Protein AF-A0A835LBB9-F1 (afdb_monomer_lite)

pLDDT: mean 91.43, std 3.32, range [69.88, 95.06]

InterPro domains:
  IPR019721 NADH-ubiquinone oxidoreductase, 21kDa subunit, N-terminal [PF10785] (11-80)
  IPR053229 NADH-ubiquinone oxidoreductase subunit [PTHR34062] (1-80)

Foldseek 3Di:
DDPDDDDPDDDPDDDPDRDDDPVVLVVPQDPVLVVQLVVQLVVQLVVQQVVCVVVVNNPVSSVVSNVVSNVVSVVVSSVD

Secondary structure (DSSP, 8-state):
-------SSPPSS--S-SS--HHHHHHT--HHHHHHHHHHHHHHHHHHHHHTTTTT-HHHHHHHHHHHHHHHHHHHHHH-

Sequence (80 aa):
MNTDITALTKPEYLVVDQNPPFTKIVANFNTLDYLRFTTITGISVTVGYLSGIKPNIRGPSMVTGGLIERLGGFMYAYEN

Organism: NCBI:txid261450

Radius of gyration: 17.5 Å; chains: 1; bounding box: 34×24×51 Å

Structure (mmCIF, N/CA/C/O backbone):
data_AF-A0A835LBB9-F1
#
_entry.id   AF-A0A835LBB9-F1
#
loop_
_atom_site.group_PDB
_atom_site.id
_atom_site.type_symbol
_atom_site.label_atom_id
_atom_site.label_alt_id
_atom_site.label_comp_id
_atom_site.label_asym_id
_atom_site.label_entity_id
_atom_site.label_seq_id
_atom_site.pdbx_PDB_ins_code
_atom_site.Cartn_x
_atom_site.Cartn_y
_atom_site.Cartn_z
_atom_site.occupancy
_atom_site.B_iso_or_equiv
_atom_site.auth_seq_id
_atom_site.auth_comp_id
_atom_site.auth_asym_id
_atom_site.auth_atom_id
_atom_site.pdbx_PDB_model_num
ATOM 1 N N . MET A 1 1 ? 9.358 5.974 30.832 1.00 69.88 1 MET A N 1
ATOM 2 C CA . MET A 1 1 ? 9.336 6.630 29.508 1.00 69.88 1 MET A CA 1
ATOM 3 C C . MET A 1 1 ? 7.874 6.798 29.140 1.00 69.88 1 MET A C 1
ATOM 5 O O . MET A 1 1 ? 7.171 5.798 29.177 1.00 69.88 1 MET A O 1
ATOM 9 N N . ASN A 1 2 ? 7.401 8.026 28.908 1.00 81.56 2 ASN A N 1
ATOM 10 C CA . ASN A 1 2 ? 5.987 8.277 28.605 1.00 81.56 2 ASN A CA 1
ATOM 11 C C . ASN A 1 2 ? 5.764 8.005 27.115 1.00 81.56 2 ASN A C 1
ATOM 13 O O . ASN A 1 2 ? 6.436 8.609 26.281 1.00 81.56 2 ASN A O 1
ATOM 17 N N . THR A 1 3 ? 4.886 7.057 26.799 1.00 86.94 3 THR A N 1
ATOM 18 C CA . THR A 1 3 ? 4.610 6.588 25.422 1.00 86.94 3 THR A CA 1
ATOM 19 C C . THR A 1 3 ? 3.115 6.620 25.111 1.00 86.94 3 THR A C 1
ATOM 21 O O . THR A 1 3 ? 2.637 5.940 24.208 1.00 86.94 3 THR A O 1
ATOM 24 N N . ASP A 1 4 ? 2.373 7.408 25.888 1.00 88.06 4 ASP A N 1
ATOM 25 C CA . ASP A 1 4 ? 0.932 7.554 25.762 1.00 88.06 4 ASP A CA 1
ATOM 26 C C . ASP A 1 4 ? 0.579 8.289 24.468 1.00 88.06 4 ASP A C 1
ATOM 28 O O . ASP A 1 4 ? 1.164 9.322 24.138 1.00 88.06 4 ASP A O 1
ATOM 32 N N . ILE A 1 5 ? -0.408 7.759 23.747 1.00 86.50 5 ILE A N 1
ATOM 33 C CA . ILE A 1 5 ? -0.931 8.366 22.526 1.00 86.50 5 ILE A CA 1
ATOM 34 C C . ILE A 1 5 ? -2.220 9.102 22.885 1.00 86.50 5 ILE A C 1
ATOM 36 O O . ILE A 1 5 ? -3.266 8.491 23.126 1.00 86.50 5 ILE A O 1
ATOM 40 N N . THR A 1 6 ? -2.133 10.429 22.940 1.00 89.31 6 THR A N 1
ATOM 41 C CA . THR A 1 6 ? -3.277 11.333 23.082 1.00 89.31 6 THR A CA 1
ATOM 42 C C . THR A 1 6 ? -3.198 12.413 22.010 1.00 89.31 6 THR A C 1
ATOM 44 O O . THR A 1 6 ? -2.166 13.052 21.812 1.00 89.31 6 THR A O 1
ATOM 47 N N . ALA A 1 7 ? -4.292 12.597 21.274 1.00 87.12 7 ALA A N 1
ATOM 48 C CA . ALA A 1 7 ? -4.407 13.685 20.315 1.00 87.12 7 ALA A CA 1
ATOM 49 C C . ALA A 1 7 ? -4.781 14.985 21.040 1.00 87.12 7 ALA A C 1
ATOM 51 O O . ALA A 1 7 ? -5.492 14.971 22.047 1.00 87.12 7 ALA A O 1
ATOM 52 N N . LEU A 1 8 ? -4.317 16.121 20.511 1.00 88.25 8 LEU A N 1
ATOM 53 C CA . LEU A 1 8 ? -4.704 17.443 21.012 1.00 88.25 8 LEU A CA 1
ATOM 54 C C . LEU A 1 8 ? -6.210 17.688 20.827 1.00 88.25 8 LEU A C 1
ATOM 56 O O . LEU A 1 8 ? -6.867 18.277 21.685 1.00 88.25 8 LEU A O 1
ATOM 60 N N . THR A 1 9 ? -6.753 17.229 19.701 1.00 91.44 9 THR A N 1
ATOM 61 C CA . THR A 1 9 ? -8.175 17.289 19.375 1.00 91.44 9 THR A CA 1
ATOM 62 C C . THR A 1 9 ? -8.876 16.012 19.819 1.00 91.44 9 THR A C 1
ATOM 64 O O . THR A 1 9 ? -8.341 14.908 19.707 1.00 91.44 9 THR A O 1
ATOM 67 N N . LYS A 1 10 ? -10.100 16.157 20.338 1.00 90.25 10 LYS A N 1
ATOM 68 C CA . LYS A 1 10 ? -10.925 14.997 20.681 1.00 90.25 10 LYS A CA 1
ATOM 69 C C . LYS A 1 10 ? -11.459 14.347 19.401 1.00 90.25 10 LYS A C 1
ATOM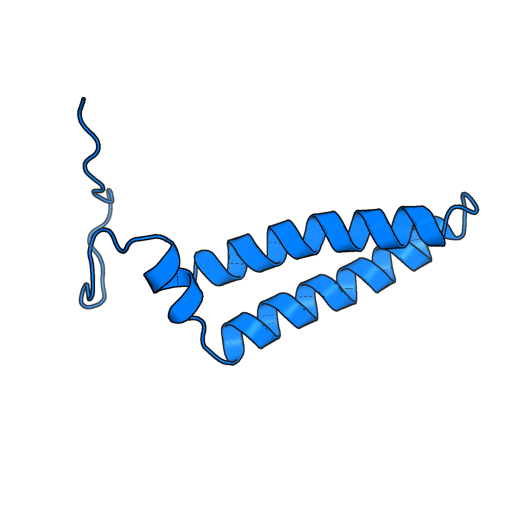 71 O O . LYS A 1 10 ? -11.816 15.074 18.475 1.00 90.25 10 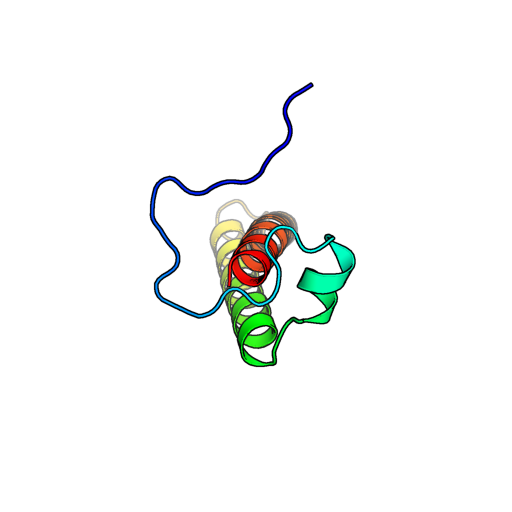LYS A O 1
ATOM 76 N N . PRO A 1 11 ? -11.543 13.010 19.355 1.00 89.62 11 PRO A N 1
ATOM 77 C CA . PRO A 1 11 ? -12.110 12.308 18.214 1.00 89.62 11 PRO A CA 1
ATOM 78 C C . PRO A 1 11 ? -13.604 12.630 18.098 1.00 89.62 11 PRO A C 1
ATOM 80 O O . PRO A 1 11 ? -14.344 12.547 19.078 1.00 89.62 11 PRO A O 1
ATOM 83 N N . GLU A 1 12 ? -14.032 13.018 16.898 1.00 93.56 12 GLU A N 1
ATOM 84 C CA . GLU A 1 12 ? -15.441 13.310 16.596 1.00 93.56 12 GLU A CA 1
ATOM 85 C C . GLU A 1 12 ? -16.276 12.029 16.464 1.00 93.56 12 GLU A C 1
ATOM 87 O O . GLU A 1 12 ? -17.470 12.020 16.760 1.00 93.56 12 GLU A O 1
ATOM 92 N N . TYR A 1 13 ? -15.632 10.934 16.055 1.00 92.69 13 TYR A N 1
ATOM 93 C CA . TYR A 1 13 ? -16.232 9.611 15.923 1.00 92.69 13 TYR A CA 1
ATOM 94 C C . TYR A 1 13 ? -15.874 8.715 17.111 1.00 92.69 13 TYR A C 1
ATOM 96 O O . TYR A 1 13 ? -14.929 8.973 17.859 1.00 92.69 13 TYR A O 1
ATOM 104 N N . LEU A 1 14 ? -16.634 7.629 17.278 1.00 92.94 14 LEU A N 1
ATOM 105 C CA . LEU A 1 14 ? -16.376 6.647 18.326 1.00 92.94 14 LEU A CA 1
ATOM 106 C C . LEU A 1 14 ? -14.999 6.004 18.140 1.00 92.94 14 LEU A C 1
ATOM 108 O O . LEU A 1 14 ? -14.674 5.483 17.074 1.00 92.94 14 LEU A O 1
ATOM 112 N N . VAL A 1 15 ? -14.213 6.011 19.213 1.00 92.94 15 VAL A N 1
ATOM 113 C CA . VAL A 1 15 ? -12.897 5.374 19.239 1.00 92.94 15 VAL A CA 1
ATOM 114 C C . VAL A 1 15 ? -13.083 3.870 19.374 1.00 92.94 15 VAL A C 1
ATOM 116 O O . VAL A 1 15 ? -13.556 3.390 20.402 1.00 92.94 15 VAL A O 1
ATOM 119 N N . VAL A 1 16 ? -12.702 3.129 18.335 1.00 92.62 16 VAL A N 1
ATOM 120 C CA . VAL A 1 16 ? -12.729 1.657 18.342 1.00 92.62 16 VAL A CA 1
ATOM 121 C C . VAL A 1 16 ? -11.538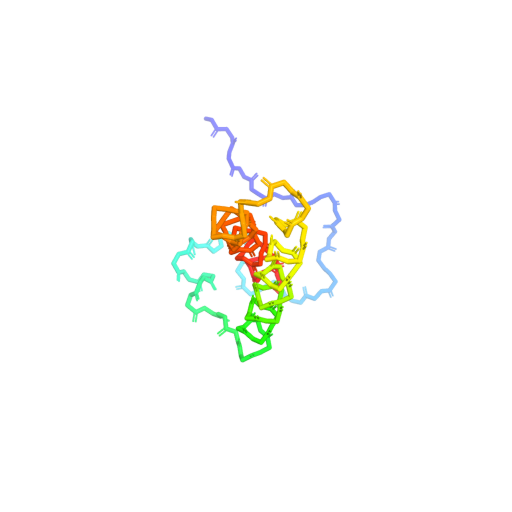 1.093 19.119 1.00 92.62 16 VAL A C 1
ATOM 123 O O . VAL A 1 16 ? -11.690 0.159 19.902 1.00 92.62 16 VAL A O 1
ATOM 126 N N . ASP A 1 17 ? -10.350 1.657 18.902 1.00 91.06 17 ASP A N 1
ATOM 127 C CA . ASP A 1 17 ? -9.104 1.289 19.574 1.00 91.06 17 ASP A CA 1
ATOM 128 C C . ASP A 1 17 ? -8.198 2.527 19.648 1.00 91.06 17 ASP A C 1
ATOM 130 O O . ASP A 1 17 ? -8.025 3.219 18.646 1.00 91.06 17 ASP A O 1
ATOM 134 N N . GLN A 1 18 ? -7.653 2.836 20.826 1.00 89.50 18 GLN A N 1
ATOM 135 C CA . GLN A 1 18 ? -6.842 4.040 21.041 1.00 89.50 18 GLN A CA 1
ATOM 136 C C . GLN A 1 18 ? -5.397 3.871 20.549 1.00 89.50 18 GLN A C 1
ATOM 138 O O . GLN A 1 18 ? -4.775 4.847 20.133 1.00 89.50 18 GLN A O 1
ATOM 143 N N . ASN A 1 19 ? -4.848 2.656 20.613 1.00 92.50 19 ASN A N 1
ATOM 144 C CA . ASN A 1 19 ? -3.482 2.367 20.174 1.00 92.50 19 ASN A CA 1
ATOM 145 C C . ASN A 1 19 ? -3.404 0.946 19.592 1.00 92.50 19 ASN A C 1
ATOM 147 O O . ASN A 1 19 ? -2.859 0.037 20.231 1.00 92.50 19 ASN A O 1
ATOM 151 N N . PRO A 1 20 ? -3.990 0.725 18.402 1.00 93.69 20 PRO A N 1
ATOM 152 C CA . PRO A 1 20 ? -3.981 -0.586 17.782 1.00 93.69 20 PRO A CA 1
ATOM 153 C C . PRO A 1 20 ? -2.551 -1.000 17.389 1.00 93.69 20 PRO A C 1
ATOM 155 O O . PRO A 1 20 ? -1.782 -0.186 16.873 1.00 93.69 20 PRO A O 1
ATOM 158 N N . PRO A 1 21 ? -2.171 -2.278 17.578 1.00 94.69 21 PRO A N 1
ATOM 159 C CA . PRO A 1 21 ? -0.878 -2.769 17.121 1.00 94.69 21 PRO A CA 1
ATOM 160 C C . PRO A 1 21 ? -0.809 -2.763 15.589 1.00 94.69 21 PRO A C 1
ATOM 162 O O . PRO A 1 21 ? -1.813 -2.976 14.908 1.00 94.69 21 PRO A O 1
ATOM 165 N N . PHE A 1 22 ? 0.399 -2.610 15.042 1.00 93.06 22 PHE A N 1
ATOM 166 C CA . PHE A 1 22 ? 0.645 -2.504 13.597 1.00 93.06 22 PHE A CA 1
ATOM 167 C C . PHE A 1 22 ? -0.071 -3.577 12.759 1.00 93.06 22 PHE A C 1
ATOM 169 O O . PHE A 1 22 ? -0.714 -3.273 11.757 1.00 93.06 22 PHE A O 1
ATOM 176 N N . THR A 1 23 ? -0.005 -4.841 13.185 1.00 94.81 23 THR A N 1
ATOM 177 C CA . THR A 1 23 ? -0.616 -5.964 12.458 1.00 94.81 23 THR A CA 1
ATOM 178 C C . THR A 1 23 ? -2.135 -5.864 12.379 1.00 94.81 23 THR A C 1
ATOM 180 O O . THR A 1 23 ? -2.713 -6.314 11.394 1.00 94.81 23 THR A O 1
ATOM 183 N N . LYS A 1 24 ? -2.784 -5.253 13.379 1.00 94.69 24 LYS A N 1
ATOM 184 C CA . LYS A 1 24 ? -4.235 -5.044 13.393 1.00 94.69 24 LYS A CA 1
ATOM 185 C C . LYS A 1 24 ? -4.650 -3.986 12.375 1.00 94.69 24 LYS A C 1
ATOM 187 O O . LYS A 1 24 ? -5.639 -4.195 11.689 1.00 94.69 24 LYS A O 1
ATOM 192 N N . ILE A 1 25 ? -3.884 -2.902 12.240 1.00 93.88 25 ILE A N 1
ATOM 193 C CA . ILE A 1 25 ? -4.169 -1.834 11.267 1.00 93.88 25 ILE A CA 1
ATOM 194 C C . ILE A 1 25 ? -4.033 -2.373 9.843 1.00 93.88 25 ILE A C 1
ATOM 196 O O . ILE A 1 25 ? -4.964 -2.265 9.053 1.00 93.88 25 ILE A O 1
ATOM 200 N N . VAL A 1 26 ? -2.918 -3.045 9.539 1.00 92.44 26 VAL A N 1
ATOM 201 C CA . VAL A 1 26 ? -2.678 -3.603 8.196 1.00 92.44 26 VAL A CA 1
ATOM 202 C C . VAL A 1 26 ? -3.699 -4.689 7.837 1.00 92.44 26 VAL A C 1
ATOM 204 O O . VAL A 1 26 ? -4.108 -4.794 6.684 1.00 92.44 26 VAL A O 1
ATOM 207 N N . ALA A 1 27 ? -4.148 -5.485 8.811 1.00 93.50 27 ALA A N 1
ATOM 208 C CA . ALA A 1 27 ? -5.210 -6.470 8.598 1.00 93.50 27 ALA A CA 1
ATOM 209 C C . ALA A 1 27 ? -6.605 -5.840 8.429 1.00 93.50 27 ALA A C 1
ATOM 211 O O . ALA A 1 27 ? -7.510 -6.507 7.933 1.00 93.50 27 ALA A O 1
ATOM 212 N N . ASN A 1 28 ? -6.786 -4.583 8.841 1.00 95.06 28 ASN A N 1
ATOM 213 C CA . ASN A 1 28 ? -8.050 -3.854 8.751 1.00 95.06 28 ASN A CA 1
ATOM 214 C C . ASN A 1 28 ? -8.191 -3.044 7.450 1.00 95.06 28 ASN A C 1
ATOM 216 O O . ASN A 1 28 ? -9.174 -2.325 7.287 1.00 95.06 28 ASN A O 1
ATOM 220 N N . PHE A 1 29 ? -7.239 -3.157 6.518 1.00 94.50 29 PHE A N 1
ATOM 221 C CA . PHE A 1 29 ? -7.335 -2.492 5.220 1.00 94.50 29 PHE A CA 1
ATOM 222 C C . PHE A 1 29 ? -8.581 -2.947 4.468 1.00 94.50 29 PHE A C 1
ATOM 224 O O . PHE A 1 29 ? -8.810 -4.140 4.240 1.00 94.50 29 PHE A O 1
ATOM 231 N N . ASN A 1 30 ? -9.380 -1.974 4.051 1.00 93.69 30 ASN A N 1
ATOM 232 C CA . ASN A 1 30 ? -10.566 -2.218 3.254 1.00 93.69 30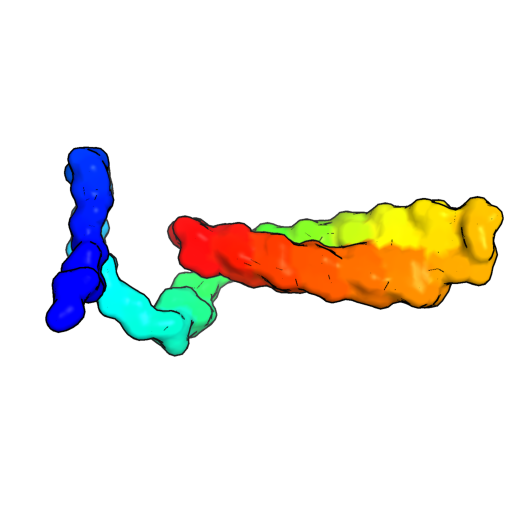 ASN A CA 1
ATOM 233 C C . ASN A 1 30 ? -10.222 -2.205 1.750 1.00 93.69 30 ASN A C 1
ATOM 235 O O . ASN A 1 30 ? -9.109 -1.893 1.316 1.00 93.69 30 ASN A O 1
ATOM 239 N N . THR A 1 31 ? -11.201 -2.536 0.908 1.00 93.69 31 THR A N 1
ATOM 240 C CA . THR A 1 31 ? -11.024 -2.539 -0.554 1.00 93.69 31 THR A CA 1
ATOM 241 C C . THR A 1 31 ? -10.640 -1.172 -1.125 1.00 93.69 31 THR A C 1
ATOM 243 O O . THR A 1 31 ? -9.937 -1.112 -2.132 1.00 93.69 31 THR A O 1
ATOM 246 N N . LEU A 1 32 ? -11.088 -0.077 -0.505 1.00 94.88 32 LEU A N 1
ATOM 247 C CA . LEU A 1 32 ? -10.752 1.288 -0.908 1.00 94.88 32 LEU A CA 1
ATOM 248 C C . LEU A 1 32 ? -9.293 1.634 -0.571 1.00 94.88 32 LEU A C 1
ATOM 250 O O . LEU A 1 32 ? -8.648 2.309 -1.372 1.00 94.88 32 LEU A O 1
ATOM 254 N N . ASP A 1 33 ? -8.743 1.129 0.531 1.00 91.88 33 ASP A N 1
ATOM 255 C CA . ASP A 1 33 ? -7.338 1.333 0.911 1.00 91.88 33 ASP A CA 1
ATOM 256 C C . ASP A 1 33 ? -6.401 0.635 -0.076 1.00 91.88 33 ASP A C 1
ATOM 258 O O . ASP A 1 33 ? -5.456 1.239 -0.589 1.00 91.88 33 ASP A O 1
ATOM 262 N N . TYR A 1 34 ? -6.727 -0.605 -0.452 1.00 90.94 34 TYR A N 1
ATOM 263 C CA . TYR A 1 34 ? -6.008 -1.310 -1.514 1.00 90.94 34 TYR A CA 1
ATOM 264 C C . TYR A 1 34 ? -6.161 -0.625 -2.875 1.00 90.94 34 TYR A C 1
ATOM 266 O O . TYR A 1 34 ? -5.193 -0.547 -3.639 1.00 90.94 34 TYR A O 1
ATOM 274 N N . LEU A 1 35 ? -7.342 -0.088 -3.193 1.00 94.12 35 LEU A N 1
ATOM 275 C CA . LEU A 1 35 ? -7.553 0.664 -4.431 1.00 94.12 35 LEU A CA 1
ATOM 276 C C . LEU A 1 35 ? -6.705 1.945 -4.462 1.00 94.12 35 LEU A C 1
ATOM 278 O O . LEU A 1 35 ? -6.068 2.238 -5.474 1.00 94.12 35 LEU A O 1
ATOM 282 N N . ARG A 1 36 ? -6.646 2.687 -3.352 1.00 91.38 36 ARG A N 1
ATOM 283 C CA . ARG A 1 36 ? -5.807 3.886 -3.204 1.00 91.38 36 ARG A CA 1
ATOM 284 C C . ARG A 1 36 ? -4.329 3.537 -3.356 1.00 91.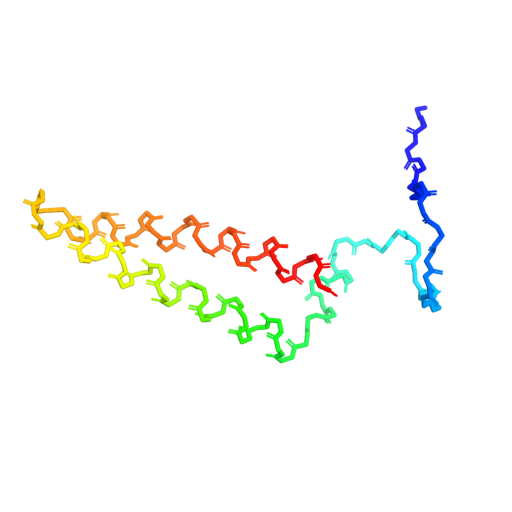38 36 ARG A C 1
ATOM 286 O O . ARG A 1 36 ? -3.651 4.125 -4.196 1.00 91.38 36 ARG A O 1
ATOM 293 N N . PHE A 1 37 ? -3.858 2.522 -2.634 1.00 89.44 37 PHE A N 1
ATOM 294 C CA . PHE A 1 37 ? -2.482 2.031 -2.710 1.00 89.44 37 PHE A CA 1
ATOM 295 C C . PHE A 1 37 ? -2.077 1.629 -4.138 1.00 89.44 37 PHE A C 1
ATOM 297 O O . PHE A 1 37 ? -1.035 2.055 -4.646 1.00 89.44 37 PHE A O 1
ATOM 304 N N . THR A 1 38 ? -2.906 0.829 -4.812 1.00 90.38 38 THR A N 1
ATOM 305 C CA . THR A 1 38 ? -2.621 0.350 -6.174 1.00 90.38 38 THR A CA 1
ATOM 306 C C . THR A 1 38 ? -2.665 1.474 -7.204 1.00 90.38 38 THR A C 1
ATOM 308 O O . THR A 1 38 ? -1.801 1.518 -8.081 1.00 90.38 38 THR A O 1
ATOM 311 N N . THR A 1 39 ? -3.604 2.414 -7.075 1.00 92.31 39 THR A N 1
ATOM 312 C CA . THR A 1 39 ? -3.720 3.568 -7.981 1.00 92.31 39 THR A CA 1
ATOM 313 C C . THR A 1 39 ? -2.499 4.478 -7.873 1.00 92.31 39 THR A C 1
ATOM 315 O O . THR A 1 39 ? -1.895 4.813 -8.893 1.00 92.31 39 THR A O 1
ATOM 318 N N . ILE A 1 40 ? -2.087 4.819 -6.648 1.00 90.12 40 ILE A N 1
ATOM 319 C CA . ILE A 1 40 ? -0.901 5.647 -6.381 1.00 90.12 40 ILE A CA 1
ATOM 320 C C . ILE A 1 40 ? 0.360 4.977 -6.947 1.00 90.12 40 ILE A C 1
ATOM 322 O O . ILE A 1 40 ? 1.113 5.580 -7.717 1.00 90.12 40 ILE A O 1
ATOM 326 N N . THR A 1 41 ? 0.539 3.685 -6.660 1.00 88.62 41 THR A N 1
ATOM 327 C CA . THR A 1 41 ? 1.687 2.921 -7.165 1.00 88.62 41 THR A CA 1
ATOM 328 C C . THR A 1 41 ? 1.690 2.854 -8.699 1.00 88.62 41 THR A C 1
ATOM 330 O O . THR A 1 41 ? 2.734 3.035 -9.326 1.00 88.62 41 THR A O 1
ATOM 333 N N . GLY A 1 42 ? 0.531 2.628 -9.325 1.00 90.25 42 GLY A N 1
ATOM 334 C CA . GLY A 1 42 ? 0.398 2.541 -10.781 1.00 90.25 42 GLY A CA 1
ATOM 335 C C . GLY A 1 42 ? 0.733 3.852 -11.494 1.00 90.25 42 GLY A C 1
ATOM 336 O O . GLY A 1 42 ? 1.504 3.855 -12.461 1.00 90.25 42 GLY A O 1
ATOM 337 N N . ILE A 1 43 ? 0.220 4.980 -10.992 1.00 92.81 43 ILE A N 1
ATOM 338 C CA . ILE A 1 43 ? 0.534 6.310 -11.537 1.00 92.81 43 ILE A CA 1
ATOM 339 C C . ILE A 1 43 ? 2.039 6.564 -11.446 1.00 92.81 43 ILE A C 1
ATOM 341 O O . ILE A 1 43 ? 2.662 6.950 -12.436 1.00 92.81 43 ILE A O 1
ATOM 345 N N . SER A 1 44 ? 2.644 6.268 -10.300 1.00 90.38 44 SER A N 1
ATOM 346 C CA . SER A 1 44 ? 4.068 6.498 -10.086 1.00 90.38 44 SER A CA 1
ATOM 347 C C . SER A 1 44 ? 4.978 5.705 -11.013 1.00 90.38 44 SER A C 1
ATOM 349 O O . SER A 1 44 ? 5.916 6.258 -11.583 1.00 90.38 44 SER A O 1
ATOM 351 N N . VAL A 1 45 ? 4.697 4.416 -11.214 1.00 91.12 45 VAL A N 1
ATOM 352 C CA . VAL A 1 45 ? 5.460 3.580 -12.153 1.00 91.12 45 VAL A CA 1
ATOM 353 C C . VAL A 1 45 ? 5.415 4.197 -13.555 1.00 91.12 45 VAL A C 1
ATOM 355 O O . VAL A 1 45 ? 6.440 4.288 -14.233 1.00 91.12 45 VAL A O 1
ATOM 358 N N . THR A 1 46 ? 4.249 4.704 -13.957 1.00 91.62 46 THR A N 1
ATOM 359 C CA . THR A 1 46 ? 4.058 5.370 -15.251 1.00 91.62 46 THR A CA 1
ATOM 360 C C . THR A 1 46 ? 4.865 6.672 -15.339 1.00 91.62 46 THR A C 1
ATOM 362 O O . THR A 1 46 ? 5.592 6.891 -16.311 1.00 91.62 46 THR A O 1
ATOM 365 N N . VAL A 1 47 ? 4.813 7.514 -14.303 1.00 93.00 47 VAL A N 1
ATOM 366 C CA . VAL A 1 47 ? 5.577 8.772 -14.223 1.00 93.00 47 VAL A CA 1
ATOM 367 C C . VAL A 1 47 ? 7.087 8.512 -14.186 1.00 93.00 47 VAL A C 1
ATOM 369 O O . VAL A 1 47 ? 7.846 9.173 -14.899 1.00 93.00 47 VAL A O 1
ATOM 372 N N . GLY A 1 48 ? 7.537 7.525 -13.413 1.00 91.69 48 GLY A N 1
ATOM 373 C CA . GLY A 1 48 ? 8.931 7.092 -13.323 1.00 91.69 48 GLY A CA 1
ATOM 374 C C . GLY A 1 48 ? 9.463 6.593 -14.666 1.00 91.69 48 GLY A C 1
ATOM 375 O O . GLY A 1 48 ? 10.574 6.943 -15.069 1.00 91.69 48 GLY A O 1
ATOM 376 N N . TYR A 1 49 ? 8.650 5.848 -15.416 1.00 92.56 49 TYR A N 1
ATOM 377 C CA . TYR A 1 49 ? 9.005 5.417 -16.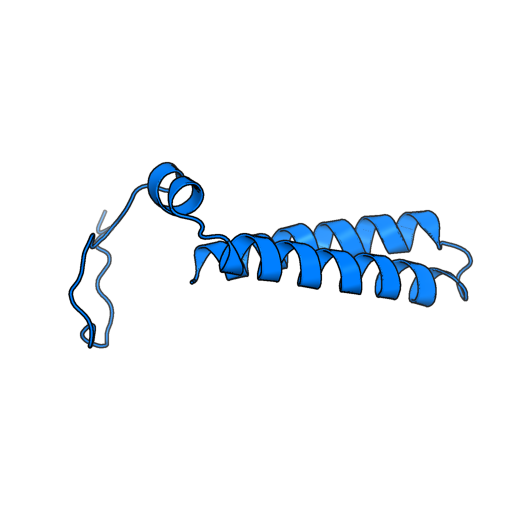766 1.00 92.56 49 TYR A CA 1
ATOM 378 C C . TYR A 1 49 ? 9.165 6.603 -17.727 1.00 92.56 49 TYR A C 1
ATOM 380 O O . TYR A 1 49 ? 10.202 6.718 -18.386 1.00 92.56 49 TYR A O 1
ATOM 388 N N . LEU A 1 50 ? 8.172 7.502 -17.784 1.00 93.50 50 LEU A N 1
ATOM 389 C CA . LEU A 1 50 ? 8.167 8.661 -18.689 1.00 93.50 50 LEU A CA 1
ATOM 390 C C . LEU A 1 50 ? 9.318 9.632 -18.392 1.00 93.50 50 LEU A C 1
ATOM 392 O O . LEU A 1 50 ? 10.019 10.068 -19.308 1.00 93.50 50 LEU A O 1
ATOM 396 N N . SER A 1 51 ? 9.566 9.923 -17.115 1.00 91.00 51 SER A N 1
ATOM 397 C CA . SER A 1 51 ? 10.685 10.771 -16.676 1.00 91.00 51 SER A CA 1
ATOM 398 C C . SER A 1 51 ? 12.054 10.157 -16.995 1.00 91.00 51 SER A C 1
ATOM 400 O O . SER A 1 51 ? 12.999 10.883 -17.302 1.00 91.00 51 SER A O 1
ATOM 402 N N . GLY A 1 52 ? 12.152 8.825 -17.023 1.00 91.62 52 GLY A N 1
ATOM 403 C CA . GLY A 1 52 ? 13.366 8.099 -17.389 1.00 91.62 52 GLY A CA 1
ATOM 404 C C . GLY A 1 52 ? 13.677 8.055 -18.891 1.00 91.62 52 GLY A C 1
ATOM 405 O O . GLY A 1 52 ? 14.772 7.623 -19.253 1.00 91.62 52 GLY A O 1
ATOM 406 N N . ILE A 1 53 ? 12.768 8.492 -19.777 1.00 93.31 53 ILE A N 1
ATOM 407 C CA . ILE A 1 53 ? 12.978 8.456 -21.240 1.00 93.31 53 ILE A CA 1
ATOM 408 C C . ILE A 1 53 ? 14.128 9.376 -21.649 1.00 93.31 53 ILE A C 1
ATOM 410 O O . ILE A 1 53 ? 15.061 8.935 -22.318 1.00 93.31 53 ILE A O 1
ATOM 414 N N . LYS A 1 54 ? 14.083 10.643 -21.222 1.00 89.50 54 LYS A N 1
ATOM 415 C CA . LYS A 1 54 ? 15.068 11.662 -21.610 1.00 89.50 54 LYS A CA 1
ATOM 416 C C . LYS A 1 54 ? 16.501 11.325 -21.156 1.00 89.50 54 LYS A C 1
ATOM 418 O O . LYS A 1 54 ? 17.400 11.430 -21.985 1.00 89.50 54 LYS A O 1
ATOM 423 N N . PRO A 1 55 ? 16.745 10.890 -19.904 1.00 93.81 55 PRO A N 1
ATOM 424 C CA . PRO A 1 55 ? 18.070 10.437 -19.471 1.00 93.81 55 PRO A CA 1
ATOM 425 C C . PRO A 1 55 ? 18.401 8.980 -19.859 1.00 93.81 55 PRO A C 1
ATOM 427 O O . PRO A 1 55 ? 19.425 8.463 -19.428 1.00 93.81 55 PRO A O 1
ATOM 430 N N . ASN A 1 56 ? 17.555 8.297 -20.644 1.00 92.62 56 ASN A N 1
ATOM 431 C CA . ASN A 1 56 ? 17.710 6.892 -21.047 1.00 92.62 56 ASN A CA 1
ATOM 432 C C . ASN A 1 56 ? 17.862 5.886 -19.879 1.00 92.62 56 ASN A C 1
ATOM 434 O O . ASN A 1 56 ? 18.492 4.839 -20.012 1.00 92.62 56 ASN A O 1
ATOM 438 N N . ILE A 1 57 ? 17.229 6.169 -18.738 1.00 93.81 57 ILE A N 1
ATOM 439 C CA . ILE A 1 57 ? 17.187 5.303 -17.543 1.00 93.81 57 ILE A CA 1
ATOM 440 C C . ILE A 1 57 ? 15.751 4.883 -17.208 1.00 93.81 57 ILE A C 1
ATOM 442 O O . ILE A 1 57 ? 15.355 4.815 -16.048 1.00 93.81 57 ILE A O 1
ATOM 446 N N . ARG A 1 58 ? 14.954 4.588 -18.240 1.00 91.44 58 ARG A N 1
ATOM 447 C CA . ARG A 1 58 ? 13.531 4.208 -18.137 1.00 91.44 58 ARG A CA 1
ATOM 448 C C . ARG A 1 58 ? 13.269 3.112 -17.103 1.00 91.44 58 ARG A C 1
ATOM 450 O O . ARG A 1 58 ? 12.371 3.254 -16.286 1.00 91.44 58 ARG A O 1
ATOM 457 N N . GLY A 1 59 ? 14.070 2.044 -17.121 1.00 90.81 59 GLY A N 1
ATOM 458 C CA . GLY A 1 59 ? 13.955 0.936 -16.167 1.00 90.81 59 GLY A CA 1
ATOM 459 C C . GLY A 1 59 ? 14.250 1.374 -14.727 1.00 90.81 59 GLY A C 1
ATOM 460 O O . GLY A 1 59 ? 13.358 1.290 -13.887 1.00 90.81 59 GLY A O 1
ATOM 461 N N . PRO A 1 60 ? 15.459 1.891 -14.436 1.00 93.81 60 PRO A N 1
ATOM 462 C CA . PRO A 1 60 ? 15.808 2.355 -13.093 1.00 93.81 60 PRO A CA 1
ATOM 463 C C . PRO A 1 60 ? 14.867 3.434 -12.539 1.00 93.81 60 PRO A C 1
ATOM 465 O O . PRO A 1 60 ? 14.444 3.344 -11.392 1.00 93.81 60 PRO A O 1
ATOM 468 N N . SER A 1 61 ? 14.481 4.415 -13.357 1.00 91.25 61 SER A N 1
ATOM 469 C CA . SER A 1 61 ? 13.564 5.491 -12.959 1.00 91.25 61 SER A CA 1
ATOM 470 C C . SER A 1 61 ? 12.162 4.966 -12.624 1.00 91.25 61 SER A C 1
ATOM 472 O O . SER A 1 61 ? 11.566 5.366 -11.626 1.00 91.25 61 SER A O 1
ATOM 474 N N . MET A 1 62 ? 11.657 4.000 -13.397 1.00 93.94 62 MET A N 1
ATOM 475 C CA . MET A 1 62 ? 10.394 3.311 -13.120 1.00 93.94 62 MET A CA 1
ATOM 476 C C . MET A 1 62 ? 10.438 2.522 -11.802 1.00 93.94 62 MET A C 1
ATOM 478 O O . MET A 1 62 ? 9.490 2.587 -11.020 1.00 93.94 62 MET A O 1
ATOM 482 N N . VAL A 1 63 ? 11.534 1.801 -11.535 1.00 94.19 63 VAL A N 1
ATOM 483 C CA . VAL A 1 63 ? 11.720 1.048 -10.281 1.00 94.19 63 VAL A CA 1
ATOM 484 C C . VAL A 1 63 ? 11.752 1.997 -9.086 1.00 94.19 63 VAL A C 1
ATOM 486 O O . VAL A 1 63 ? 11.048 1.761 -8.106 1.00 94.19 63 VAL A O 1
ATOM 489 N N . THR A 1 64 ? 12.511 3.090 -9.175 1.00 92.44 64 THR A N 1
ATOM 490 C CA . THR A 1 64 ? 12.594 4.084 -8.097 1.00 92.44 64 THR A CA 1
ATOM 491 C C . THR A 1 64 ? 11.250 4.769 -7.851 1.00 92.44 64 THR A C 1
ATOM 493 O O . THR A 1 64 ? 10.840 4.871 -6.698 1.00 92.44 64 THR A O 1
ATOM 496 N N . GLY A 1 65 ? 10.522 5.163 -8.902 1.00 90.19 65 GLY A N 1
ATOM 497 C CA . GLY A 1 65 ? 9.161 5.697 -8.762 1.00 90.19 65 GLY A CA 1
ATOM 498 C C . GLY A 1 65 ? 8.238 4.712 -8.039 1.00 90.19 65 GLY A C 1
ATOM 499 O O . GLY A 1 65 ? 7.601 5.058 -7.041 1.00 90.19 65 GLY A O 1
ATOM 500 N N . GLY A 1 66 ? 8.245 3.447 -8.467 1.00 91.69 66 GLY A N 1
ATOM 501 C CA . GLY A 1 66 ? 7.473 2.388 -7.819 1.00 91.69 66 GLY A CA 1
ATOM 502 C C . GLY A 1 66 ? 7.839 2.167 -6.346 1.00 91.69 66 GLY A C 1
ATOM 503 O O . GLY A 1 66 ? 6.952 1.892 -5.544 1.00 91.69 66 GLY A O 1
ATOM 504 N N . LEU A 1 67 ? 9.112 2.306 -5.962 1.00 93.31 67 LEU A N 1
ATOM 505 C CA . LEU A 1 67 ? 9.544 2.196 -4.562 1.00 93.31 67 LEU A CA 1
ATOM 506 C C . LEU A 1 67 ? 9.042 3.361 -3.703 1.00 93.31 67 LEU A C 1
ATOM 508 O O . LEU A 1 67 ? 8.527 3.120 -2.611 1.00 93.31 67 LEU A O 1
ATOM 512 N N . ILE A 1 68 ? 9.163 4.597 -4.197 1.00 92.25 68 ILE A N 1
ATOM 513 C CA . ILE A 1 68 ? 8.722 5.806 -3.482 1.00 92.25 68 ILE A CA 1
ATOM 514 C C . ILE A 1 68 ? 7.226 5.727 -3.186 1.00 92.25 68 ILE A C 1
ATOM 516 O O . ILE A 1 68 ? 6.793 5.981 -2.069 1.00 92.25 68 ILE A O 1
ATOM 520 N N . GLU A 1 69 ? 6.440 5.323 -4.173 1.00 90.06 69 GLU A N 1
ATOM 521 C CA . GLU A 1 69 ? 4.982 5.405 -4.078 1.00 90.06 69 GLU A CA 1
ATOM 522 C C . GLU A 1 69 ? 4.352 4.124 -3.538 1.00 90.06 69 GLU A C 1
ATOM 524 O O . GLU A 1 69 ? 3.255 4.160 -2.995 1.00 90.06 69 GLU A O 1
ATOM 529 N N . ARG A 1 70 ? 5.080 2.999 -3.538 1.00 91.19 70 ARG A N 1
ATOM 530 C CA . ARG A 1 70 ? 4.741 1.875 -2.657 1.00 91.19 70 ARG A CA 1
ATOM 531 C C . ARG A 1 70 ? 4.859 2.289 -1.191 1.00 91.19 70 ARG A C 1
ATOM 533 O O . ARG A 1 70 ? 3.999 1.932 -0.393 1.00 91.19 70 ARG A O 1
ATOM 540 N N . LEU A 1 71 ? 5.914 3.025 -0.835 1.00 94.44 71 LEU A N 1
ATOM 541 C CA . LEU A 1 71 ? 6.080 3.544 0.521 1.00 94.44 71 LEU A CA 1
ATOM 542 C C . LEU A 1 71 ? 4.994 4.584 0.839 1.00 94.44 71 LEU A C 1
ATOM 544 O O . LEU A 1 71 ? 4.273 4.416 1.818 1.00 94.44 71 LEU A O 1
ATOM 548 N N . GLY A 1 72 ? 4.828 5.594 -0.018 1.00 90.94 72 GLY A N 1
ATOM 549 C CA . GLY A 1 72 ? 3.818 6.645 0.148 1.00 90.94 72 GLY A CA 1
ATOM 550 C C . GLY A 1 72 ? 2.389 6.104 0.180 1.00 90.94 72 GLY A C 1
ATOM 551 O O . GLY A 1 72 ? 1.626 6.416 1.089 1.00 90.94 72 GLY A O 1
ATOM 552 N N . GLY A 1 73 ? 2.041 5.212 -0.747 1.00 90.38 73 GLY A N 1
ATOM 553 C CA . GLY A 1 73 ? 0.732 4.568 -0.796 1.00 90.38 73 GLY A CA 1
ATOM 554 C C . GLY A 1 73 ? 0.449 3.684 0.419 1.00 90.38 73 GLY A C 1
ATOM 555 O O . GLY A 1 73 ? -0.685 3.656 0.890 1.00 90.38 73 GLY A O 1
ATOM 556 N N . PHE A 1 74 ? 1.453 2.972 0.947 1.00 92.00 74 PHE A N 1
ATOM 557 C CA . PHE A 1 74 ? 1.288 2.190 2.177 1.00 92.00 74 PHE A CA 1
ATOM 558 C C . PHE A 1 74 ? 1.056 3.102 3.384 1.00 92.00 74 PHE A C 1
ATOM 560 O O . PHE A 1 74 ? 0.154 2.844 4.176 1.00 92.00 74 PHE A O 1
ATOM 567 N N . MET A 1 75 ? 1.833 4.183 3.502 1.00 94.00 75 MET A N 1
ATOM 568 C CA . MET A 1 75 ? 1.656 5.177 4.563 1.00 94.00 75 MET A CA 1
ATOM 569 C C . MET A 1 75 ? 0.266 5.819 4.498 1.00 94.00 75 MET A C 1
ATOM 571 O O . MET A 1 75 ? -0.386 5.945 5.526 1.00 94.00 75 MET A O 1
ATOM 575 N N . TYR A 1 76 ? -0.217 6.135 3.294 1.00 91.81 76 TYR A N 1
ATOM 576 C CA . TYR A 1 76 ? -1.554 6.691 3.093 1.00 91.81 76 TYR A CA 1
ATOM 577 C C . TYR A 1 76 ? -2.672 5.700 3.439 1.00 91.81 76 TYR A C 1
ATOM 579 O O . TYR A 1 76 ? -3.677 6.087 4.024 1.00 91.81 76 TYR A O 1
ATOM 587 N N . ALA A 1 77 ? -2.514 4.417 3.102 1.00 90.38 77 ALA A N 1
ATOM 588 C CA . ALA A 1 77 ? -3.467 3.378 3.496 1.00 90.38 77 ALA A CA 1
ATOM 589 C C . ALA A 1 77 ? -3.469 3.133 5.014 1.00 90.38 77 ALA A C 1
ATOM 591 O O . ALA A 1 77 ? -4.514 2.844 5.575 1.00 90.38 77 ALA A O 1
ATOM 592 N N . TYR A 1 78 ? -2.316 3.265 5.672 1.00 92.25 78 TYR A N 1
ATOM 593 C CA . TYR A 1 78 ? -2.184 3.120 7.123 1.00 92.25 78 TYR A CA 1
ATOM 594 C C . TYR A 1 78 ? -2.785 4.298 7.909 1.00 92.25 78 TYR A C 1
ATOM 596 O O . TYR A 1 78 ? -3.169 4.125 9.062 1.00 92.25 78 TYR A O 1
ATOM 604 N N . GLU A 1 79 ? -2.827 5.490 7.310 1.00 91.88 79 GLU A N 1
ATOM 605 C CA . GLU A 1 79 ? -3.420 6.691 7.913 1.00 91.88 79 GLU A CA 1
ATOM 606 C C . GLU A 1 79 ? -4.959 6.702 7.859 1.00 91.88 79 GLU A C 1
ATOM 608 O O . GLU A 1 79 ? -5.582 7.328 8.717 1.00 91.88 79 GLU A O 1
ATOM 613 N N . ASN A 1 80 ? -5.562 6.031 6.868 1.00 88.56 80 ASN A N 1
ATOM 614 C CA . ASN A 1 80 ? -7.020 5.976 6.677 1.00 88.56 80 ASN A CA 1
ATOM 615 C C . ASN A 1 80 ? -7.720 5.035 7.666 1.00 88.56 80 ASN A C 1
ATOM 617 O O . ASN A 1 80 ? -8.873 5.366 8.028 1.00 88.56 80 ASN A O 1
#